Protein AF-A0A565C7Y2-F1 (afdb_monomer_lite)

Structure (mmCIF, N/CA/C/O backbone):
data_AF-A0A565C7Y2-F1
#
_entry.id   AF-A0A565C7Y2-F1
#
loop_
_atom_site.group_PDB
_atom_site.id
_atom_site.type_symbol
_atom_site.label_atom_id
_atom_site.label_alt_id
_atom_site.label_comp_id
_atom_site.label_asym_id
_atom_site.label_entity_id
_atom_site.label_seq_id
_atom_site.pdbx_PDB_ins_code
_atom_site.Cartn_x
_atom_site.Cartn_y
_atom_site.Cartn_z
_atom_site.occupancy
_atom_site.B_iso_or_equiv
_atom_site.auth_seq_id
_atom_site.auth_comp_id
_atom_site.auth_asym_id
_atom_site.auth_atom_id
_atom_site.pdbx_PDB_model_num
ATOM 1 N N . MET A 1 1 ? 23.972 -13.664 -29.449 1.00 46.62 1 MET A N 1
ATOM 2 C CA . MET A 1 1 ? 22.992 -13.291 -30.492 1.00 46.62 1 MET A CA 1
ATOM 3 C C . MET A 1 1 ? 22.603 -11.845 -30.220 1.00 46.62 1 MET A C 1
ATOM 5 O O . MET A 1 1 ? 22.155 -11.576 -29.114 1.00 46.62 1 MET A O 1
ATOM 9 N N . MET A 1 2 ? 22.909 -10.908 -31.123 1.00 46.78 2 MET A N 1
ATOM 10 C CA . MET A 1 2 ? 22.602 -9.484 -30.915 1.00 46.78 2 MET A CA 1
ATOM 11 C C . MET A 1 2 ? 21.083 -9.283 -30.978 1.00 46.78 2 MET A C 1
ATOM 13 O O . MET A 1 2 ? 20.454 -9.757 -31.922 1.00 46.78 2 MET A O 1
ATOM 17 N N . LYS A 1 3 ? 20.500 -8.653 -29.952 1.00 57.16 3 LYS A N 1
ATOM 18 C CA . LYS A 1 3 ? 19.059 -8.382 -29.875 1.00 57.16 3 LYS A CA 1
ATOM 19 C C . LYS A 1 3 ? 18.740 -7.196 -30.780 1.00 57.16 3 LYS A C 1
ATOM 21 O O . LYS A 1 3 ? 19.350 -6.139 -30.634 1.00 57.16 3 LYS A O 1
ATOM 26 N N . ASN A 1 4 ? 17.809 -7.378 -31.710 1.00 56.16 4 ASN A N 1
ATOM 27 C CA . ASN A 1 4 ? 17.308 -6.302 -32.560 1.00 56.16 4 ASN A CA 1
ATOM 28 C C . ASN A 1 4 ? 16.370 -5.430 -31.710 1.00 56.16 4 ASN A C 1
ATOM 30 O O . ASN A 1 4 ? 15.157 -5.623 -31.701 1.00 56.16 4 ASN A O 1
ATOM 34 N N . LYS A 1 5 ? 16.937 -4.527 -30.906 1.00 58.19 5 LYS A N 1
ATOM 35 C CA . LYS A 1 5 ? 16.141 -3.549 -30.163 1.00 58.19 5 LYS A CA 1
ATOM 36 C C . LYS A 1 5 ? 15.603 -2.491 -31.132 1.00 58.19 5 LYS A C 1
ATOM 38 O O . LYS A 1 5 ? 16.251 -2.166 -32.127 1.00 58.19 5 LYS A O 1
ATOM 43 N N . SER A 1 6 ? 14.408 -1.971 -30.856 1.00 65.56 6 SER A N 1
ATOM 44 C CA . SER A 1 6 ? 13.817 -0.876 -31.642 1.00 65.56 6 SER A CA 1
ATOM 45 C C . SER A 1 6 ? 14.657 0.412 -31.556 1.00 65.56 6 SER A C 1
ATOM 47 O O . SER A 1 6 ? 15.592 0.503 -30.763 1.00 65.56 6 SER A O 1
ATOM 49 N N . VAL A 1 7 ? 14.291 1.451 -32.321 1.00 62.12 7 VAL A N 1
ATOM 50 C CA . VAL A 1 7 ? 14.960 2.776 -32.310 1.00 62.12 7 VAL A CA 1
ATOM 51 C C . VAL A 1 7 ? 15.013 3.409 -30.904 1.00 62.12 7 VAL A C 1
ATOM 53 O O . VAL A 1 7 ? 15.838 4.277 -30.641 1.00 62.12 7 VAL A O 1
ATOM 56 N N . ILE A 1 8 ? 14.171 2.935 -29.983 1.00 67.62 8 ILE A N 1
ATOM 57 C CA . ILE A 1 8 ? 14.097 3.368 -28.582 1.00 67.62 8 ILE A CA 1
ATOM 58 C C . ILE A 1 8 ? 14.625 2.318 -27.593 1.00 67.62 8 ILE A C 1
ATOM 60 O O . ILE A 1 8 ? 14.316 2.370 -26.411 1.00 67.62 8 ILE A O 1
ATOM 64 N N . ASN A 1 9 ? 15.430 1.361 -28.059 1.00 71.50 9 ASN A N 1
ATOM 65 C CA . ASN A 1 9 ? 16.047 0.302 -27.257 1.00 71.50 9 ASN A CA 1
ATOM 66 C C . ASN A 1 9 ? 15.076 -0.657 -26.529 1.00 71.50 9 ASN A C 1
ATOM 68 O O . ASN A 1 9 ? 15.522 -1.439 -25.694 1.00 71.50 9 ASN A O 1
ATOM 72 N N . LEU A 1 10 ? 13.786 -0.665 -26.883 1.00 83.50 10 LEU A N 1
ATOM 73 C CA . LEU A 1 10 ? 12.797 -1.612 -26.350 1.00 83.50 10 LEU A CA 1
ATOM 74 C C . LEU A 1 10 ? 12.892 -2.984 -27.029 1.00 83.50 10 LEU A C 1
ATOM 76 O O . LEU A 1 10 ? 12.973 -3.054 -28.265 1.00 83.50 10 LEU A O 1
ATOM 80 N N . VAL A 1 11 ? 12.764 -4.055 -26.239 1.00 86.06 11 VAL A N 1
ATOM 81 C CA . VAL A 1 11 ? 12.371 -5.387 -26.732 1.00 86.06 11 VAL A CA 1
ATOM 82 C C . VAL A 1 11 ? 10.966 -5.313 -27.368 1.00 86.06 11 VAL A C 1
ATOM 84 O O . VAL A 1 11 ? 10.049 -4.776 -26.741 1.00 86.06 11 VAL A O 1
ATOM 87 N N . PRO A 1 12 ? 10.755 -5.839 -28.592 1.00 87.56 12 PRO A N 1
ATOM 88 C CA . PRO A 1 12 ? 9.435 -5.867 -29.226 1.00 87.56 12 PRO A CA 1
ATOM 89 C C . PRO A 1 12 ? 8.388 -6.628 -28.402 1.00 87.56 12 PRO A C 1
ATOM 91 O O . PRO A 1 12 ? 8.702 -7.631 -27.762 1.00 87.56 12 PRO A O 1
ATOM 94 N N . PHE A 1 13 ? 7.124 -6.193 -28.463 1.00 88.50 13 PHE A N 1
ATOM 95 C CA . PHE A 1 13 ? 6.022 -6.836 -27.734 1.00 88.50 13 PHE A CA 1
ATOM 96 C C . PHE A 1 13 ? 5.863 -8.324 -28.082 1.00 88.50 13 PHE A C 1
ATOM 98 O O . PHE A 1 13 ? 5.680 -9.139 -27.183 1.00 88.50 13 PHE A O 1
ATOM 105 N N . ASP A 1 14 ? 6.024 -8.691 -29.355 1.00 91.38 14 ASP A N 1
ATOM 106 C CA . ASP A 1 14 ? 5.904 -10.083 -29.814 1.00 91.38 14 ASP A CA 1
ATOM 107 C C . ASP A 1 14 ? 6.994 -11.006 -29.238 1.00 91.38 14 ASP A C 1
ATOM 109 O O . ASP A 1 14 ? 6.834 -12.224 -29.201 1.00 91.38 14 ASP A O 1
ATOM 113 N N . GLU A 1 15 ? 8.102 -10.437 -28.748 1.00 91.38 15 GLU A N 1
ATOM 114 C CA . GLU A 1 15 ? 9.187 -11.180 -28.102 1.00 91.38 15 GLU A CA 1
ATOM 115 C C . GLU A 1 15 ? 9.086 -11.193 -26.566 1.00 91.38 15 GLU A C 1
ATOM 117 O O . GLU A 1 15 ? 9.931 -11.805 -25.903 1.00 91.38 15 GLU A O 1
ATOM 122 N N . LYS A 1 16 ? 8.049 -10.569 -25.984 1.00 91.31 16 LYS A N 1
ATOM 123 C CA . LYS A 1 16 ? 7.846 -10.450 -24.531 1.00 91.31 16 LYS A CA 1
ATOM 124 C C . LYS A 1 16 ? 7.975 -11.786 -23.807 1.00 91.31 16 LYS A C 1
ATOM 126 O O . LYS A 1 16 ? 8.706 -11.871 -22.830 1.00 91.31 16 LYS A O 1
ATOM 131 N N . GLU A 1 17 ? 7.297 -12.830 -24.280 1.00 93.12 17 GLU A N 1
ATOM 132 C CA . GLU A 1 17 ? 7.293 -14.141 -23.610 1.00 93.12 17 GLU A CA 1
ATOM 133 C C . GLU A 1 17 ? 8.691 -14.778 -23.563 1.00 93.12 17 GLU A C 1
ATOM 135 O O . GLU A 1 17 ? 9.027 -15.510 -22.634 1.00 93.12 17 GLU A O 1
ATOM 140 N N . ARG A 1 18 ? 9.546 -14.472 -24.546 1.00 93.25 18 ARG A N 1
ATOM 141 C CA . ARG A 1 18 ? 10.921 -14.979 -24.611 1.00 93.25 18 ARG A CA 1
ATOM 142 C C . ARG A 1 18 ? 11.887 -14.173 -23.742 1.00 93.25 18 ARG A C 1
ATOM 144 O O . ARG A 1 18 ? 12.875 -14.727 -23.261 1.00 93.25 18 ARG A O 1
ATOM 151 N N . PHE A 1 19 ? 11.631 -12.879 -23.572 1.00 92.06 19 PHE A N 1
ATOM 152 C CA . PHE A 1 19 ? 12.525 -11.936 -22.896 1.00 92.06 19 PHE A CA 1
ATOM 153 C C . PHE A 1 19 ? 11.784 -11.101 -21.847 1.00 92.06 19 PHE A C 1
ATOM 155 O O . PHE A 1 19 ? 11.943 -9.884 -21.801 1.00 92.06 19 PHE A O 1
ATOM 162 N N . LEU A 1 20 ? 10.983 -11.756 -21.002 1.00 93.06 20 LEU A N 1
ATOM 163 C CA . LEU A 1 20 ? 10.039 -11.091 -20.101 1.00 93.06 20 LEU A CA 1
ATOM 164 C C . LEU A 1 20 ? 10.705 -10.076 -19.166 1.00 93.06 20 LEU A C 1
ATOM 166 O O . LEU A 1 20 ? 10.219 -8.953 -19.054 1.00 93.06 20 LEU A O 1
ATOM 170 N N . ASP A 1 21 ? 11.820 -10.451 -18.538 1.00 91.50 21 ASP A N 1
ATOM 171 C CA . ASP A 1 21 ? 12.513 -9.599 -17.564 1.00 91.50 21 ASP A CA 1
ATOM 172 C C . ASP A 1 21 ? 13.019 -8.302 -18.209 1.00 91.50 21 ASP A C 1
ATOM 174 O O . ASP A 1 21 ? 12.796 -7.207 -17.697 1.00 91.50 21 ASP A O 1
ATOM 178 N N . GLU A 1 22 ? 13.672 -8.420 -19.368 1.00 91.44 22 GLU A N 1
ATOM 179 C CA . GLU A 1 22 ? 14.192 -7.264 -20.097 1.00 91.44 22 GLU A CA 1
ATOM 180 C C . GLU A 1 22 ? 13.059 -6.435 -20.691 1.00 91.44 22 GLU A C 1
ATOM 182 O O . GLU A 1 22 ? 13.078 -5.218 -20.556 1.00 91.44 22 GLU A O 1
ATOM 187 N N . TRP A 1 23 ? 12.053 -7.081 -21.287 1.00 93.56 23 TRP A N 1
ATOM 188 C CA . TRP A 1 23 ? 10.879 -6.398 -21.820 1.00 93.56 23 TRP A CA 1
ATOM 189 C C . TRP A 1 23 ? 10.166 -5.584 -20.736 1.00 93.56 23 TRP A C 1
ATOM 191 O O . TRP A 1 23 ? 9.778 -4.448 -20.989 1.00 93.56 23 TRP A O 1
ATOM 201 N N . TYR A 1 24 ? 10.025 -6.127 -19.524 1.00 93.69 24 TYR A N 1
ATOM 202 C CA . TYR A 1 24 ? 9.372 -5.442 -18.409 1.00 93.69 24 TYR A CA 1
ATOM 203 C C . TYR A 1 24 ? 10.169 -4.222 -17.931 1.00 93.69 24 TYR A C 1
ATOM 205 O O . TYR A 1 24 ? 9.589 -3.157 -17.706 1.00 93.69 24 TYR A O 1
ATOM 213 N N . ILE A 1 25 ? 11.492 -4.360 -17.798 1.00 91.19 25 ILE A N 1
ATOM 214 C CA . ILE A 1 25 ? 12.387 -3.248 -17.445 1.00 91.19 25 ILE A CA 1
ATOM 215 C C . ILE A 1 25 ? 12.319 -2.168 -18.527 1.00 91.19 25 ILE A C 1
ATOM 217 O O . ILE A 1 25 ? 12.043 -1.006 -18.224 1.00 91.19 25 ILE A O 1
ATOM 221 N N . ASP A 1 26 ? 12.503 -2.561 -19.785 1.00 90.81 26 ASP A N 1
ATOM 222 C CA . ASP A 1 26 ? 12.469 -1.675 -20.942 1.00 90.81 26 ASP A CA 1
ATOM 223 C C . ASP A 1 26 ? 11.122 -0.925 -21.003 1.00 90.81 26 ASP A C 1
ATOM 225 O O . ASP A 1 26 ? 11.100 0.304 -21.077 1.00 90.81 26 ASP A O 1
ATOM 229 N N . ALA A 1 27 ? 9.993 -1.629 -20.876 1.00 91.94 27 ALA A N 1
ATOM 230 C CA . ALA A 1 27 ? 8.661 -1.026 -20.865 1.00 91.94 27 ALA A CA 1
ATOM 231 C C . ALA A 1 27 ? 8.449 -0.064 -19.683 1.00 91.94 27 ALA A C 1
ATOM 233 O O . ALA A 1 27 ? 7.827 0.982 -19.856 1.00 91.94 27 ALA A O 1
ATOM 234 N N . SER A 1 28 ? 8.984 -0.374 -18.499 1.00 93.38 28 SER A N 1
ATOM 235 C CA . SER A 1 28 ? 8.833 0.474 -17.309 1.00 93.38 28 SER A CA 1
ATOM 236 C C . SER A 1 28 ? 9.596 1.798 -17.438 1.00 93.38 28 SER A C 1
ATOM 238 O O . SER A 1 28 ? 9.039 2.863 -17.160 1.00 93.38 28 SER A O 1
ATOM 240 N N . TYR A 1 29 ? 10.856 1.753 -17.884 1.00 90.62 29 TYR A N 1
ATOM 241 C CA . TYR A 1 29 ? 11.693 2.952 -18.008 1.00 90.62 29 TYR A CA 1
ATOM 242 C C . TYR A 1 29 ? 11.397 3.737 -19.291 1.00 90.62 29 TYR A C 1
ATOM 244 O O . TYR A 1 29 ? 11.116 4.934 -19.239 1.00 90.62 29 TYR A O 1
ATOM 252 N N . TYR A 1 30 ? 11.410 3.081 -20.454 1.00 89.88 30 TYR A N 1
ATOM 253 C CA . TYR A 1 30 ? 11.194 3.762 -21.736 1.00 89.88 30 TYR A CA 1
ATOM 254 C C . TYR A 1 30 ? 9.716 4.052 -22.021 1.00 89.88 30 TYR A C 1
ATOM 256 O O . TYR A 1 30 ? 9.419 4.952 -22.802 1.00 89.88 30 TYR A O 1
ATOM 264 N N . GLY A 1 31 ? 8.786 3.357 -21.359 1.00 89.69 31 GLY A N 1
ATOM 265 C CA . GLY A 1 31 ? 7.363 3.711 -21.359 1.00 89.69 31 GLY A CA 1
ATOM 266 C C . GLY A 1 31 ? 7.028 4.935 -20.500 1.00 89.69 31 GLY A C 1
ATOM 267 O O . GLY A 1 31 ? 5.861 5.305 -20.413 1.00 89.69 31 GLY A O 1
ATOM 268 N N . GLY A 1 32 ? 8.021 5.566 -19.859 1.00 91.25 32 GLY A N 1
ATOM 269 C CA . GLY A 1 32 ? 7.826 6.789 -19.078 1.00 91.25 32 GLY A CA 1
ATOM 270 C C . GLY A 1 32 ? 7.101 6.570 -17.749 1.00 91.25 32 GLY A C 1
ATOM 271 O O . GLY A 1 32 ? 6.545 7.516 -17.195 1.00 91.2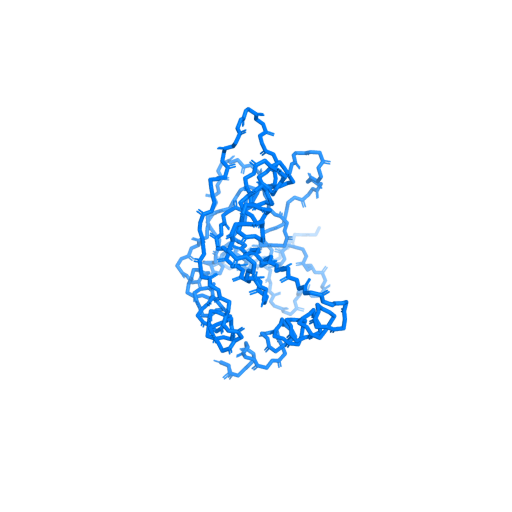5 32 GLY A O 1
ATOM 272 N N . MET A 1 33 ? 7.102 5.342 -17.223 1.00 95.31 33 MET A N 1
ATOM 273 C CA . MET A 1 33 ? 6.492 5.030 -15.929 1.00 95.31 33 MET A CA 1
ATOM 274 C C . MET A 1 33 ? 7.485 5.231 -14.777 1.00 95.31 33 MET A C 1
ATOM 276 O O . MET A 1 33 ? 7.110 5.721 -13.706 1.00 95.31 33 MET A O 1
ATOM 280 N N . VAL A 1 34 ? 8.754 4.885 -14.998 1.00 95.12 34 VAL A N 1
ATOM 281 C CA . VAL A 1 34 ? 9.821 4.972 -13.996 1.00 95.12 34 VAL A CA 1
ATOM 282 C C . VAL A 1 34 ? 11.007 5.764 -14.528 1.00 95.12 34 VAL A C 1
ATOM 284 O O . VAL A 1 34 ? 11.456 5.565 -15.653 1.00 95.12 34 VAL A O 1
ATOM 287 N N . GLY A 1 35 ? 11.534 6.664 -13.704 1.00 92.50 35 GLY A N 1
ATOM 288 C CA . GLY A 1 35 ? 12.776 7.383 -13.941 1.00 92.50 35 GLY A CA 1
ATOM 289 C C . GLY A 1 35 ? 13.952 6.729 -13.221 1.00 92.50 35 GLY A C 1
ATOM 290 O O . GLY A 1 35 ? 13.802 6.140 -12.149 1.00 92.50 35 GLY A O 1
ATOM 291 N N . TYR A 1 36 ? 15.142 6.869 -13.804 1.00 86.12 36 TYR A N 1
ATOM 292 C CA . TYR A 1 36 ? 16.381 6.376 -13.208 1.00 86.12 36 TYR A CA 1
ATOM 293 C C . TYR A 1 36 ? 16.680 7.070 -11.875 1.00 86.12 36 TYR A C 1
ATOM 295 O O . TYR A 1 36 ? 16.651 8.299 -11.783 1.00 86.12 36 TYR A O 1
ATOM 303 N N . TYR A 1 37 ? 17.059 6.279 -10.873 1.00 89.88 37 TYR A N 1
ATOM 304 C CA . TYR A 1 37 ? 17.614 6.764 -9.617 1.00 89.88 37 TYR A CA 1
ATOM 305 C C . TYR A 1 37 ? 19.037 6.208 -9.430 1.00 89.88 37 TYR A C 1
ATOM 307 O O . TYR A 1 37 ? 19.279 5.036 -9.720 1.00 89.88 37 TYR A O 1
ATOM 315 N N . PRO A 1 38 ? 20.002 7.005 -8.933 1.00 87.12 38 PRO A N 1
ATOM 316 C CA . PRO A 1 38 ? 21.404 6.586 -8.853 1.00 87.12 38 PRO A CA 1
ATOM 317 C C . PRO A 1 38 ? 21.673 5.457 -7.848 1.00 87.12 38 PRO A C 1
ATOM 319 O O . PRO A 1 38 ? 22.714 4.808 -7.918 1.00 87.12 38 PRO A O 1
ATOM 322 N N . ILE A 1 39 ? 20.763 5.224 -6.899 1.00 86.69 39 ILE A N 1
ATOM 323 C CA . ILE A 1 39 ? 20.883 4.159 -5.901 1.00 86.69 39 ILE A CA 1
ATOM 324 C C . ILE A 1 39 ? 20.017 2.974 -6.323 1.00 86.69 39 ILE A C 1
ATOM 326 O O . ILE A 1 39 ? 18.796 3.075 -6.392 1.00 86.69 39 ILE A O 1
ATOM 330 N N . HIS A 1 40 ? 20.659 1.826 -6.530 1.00 83.31 40 HIS A N 1
ATOM 331 C CA . HIS A 1 40 ? 19.988 0.597 -6.939 1.00 83.31 40 HIS A CA 1
ATOM 332 C C . HIS A 1 40 ? 18.846 0.196 -5.990 1.00 83.31 40 HIS A C 1
ATOM 334 O O . HIS A 1 40 ? 19.020 0.131 -4.767 1.00 83.31 40 HIS A O 1
ATOM 340 N N . GLY A 1 41 ? 17.691 -0.116 -6.580 1.00 85.56 41 GLY A N 1
ATOM 341 C CA . GLY A 1 41 ? 16.467 -0.502 -5.883 1.00 85.56 41 GLY A CA 1
ATOM 342 C C . GLY A 1 41 ? 15.585 0.659 -5.437 1.00 85.56 41 GLY A C 1
ATOM 343 O O . GLY A 1 41 ? 14.528 0.403 -4.871 1.00 85.56 41 GLY A O 1
ATOM 344 N N . TYR A 1 42 ? 15.987 1.902 -5.684 1.00 90.56 42 TYR A N 1
ATOM 345 C CA . TYR A 1 42 ? 15.086 3.048 -5.646 1.00 90.56 42 TYR A CA 1
ATOM 346 C C . TYR A 1 42 ? 14.728 3.442 -7.072 1.00 90.56 42 TYR A C 1
ATOM 348 O O . TYR A 1 42 ? 15.545 3.305 -7.979 1.00 90.56 42 TYR A O 1
ATOM 356 N N . ASP A 1 43 ? 13.519 3.954 -7.239 1.00 92.19 43 ASP A N 1
ATOM 357 C CA . ASP A 1 43 ? 12.939 4.296 -8.528 1.00 92.19 43 ASP A CA 1
ATOM 358 C C . ASP A 1 43 ? 12.217 5.639 -8.406 1.00 92.19 43 ASP A C 1
ATOM 360 O O . ASP A 1 43 ? 11.568 5.913 -7.393 1.00 92.19 43 ASP A O 1
ATOM 364 N N . ILE A 1 44 ? 12.311 6.486 -9.434 1.00 95.31 44 ILE A N 1
ATOM 365 C CA . ILE A 1 44 ? 11.512 7.715 -9.499 1.00 95.31 44 ILE A CA 1
ATOM 366 C C . ILE A 1 44 ? 10.176 7.360 -10.147 1.00 95.31 44 ILE A C 1
ATOM 368 O O . ILE A 1 44 ? 10.138 7.012 -11.324 1.00 95.31 44 ILE A O 1
ATOM 372 N N . LEU A 1 45 ? 9.072 7.466 -9.412 1.00 96.88 45 LEU A N 1
ATOM 373 C CA . LEU A 1 45 ? 7.741 7.265 -9.988 1.00 96.88 45 LEU A CA 1
ATOM 374 C C . LEU A 1 45 ? 7.350 8.508 -10.800 1.00 96.88 45 LEU A C 1
ATOM 376 O O . LEU A 1 45 ? 7.215 9.597 -10.244 1.00 96.88 45 LEU A O 1
ATOM 380 N N . LEU A 1 46 ? 7.214 8.354 -12.119 1.00 97.00 46 LEU A N 1
ATOM 381 C CA . LEU A 1 46 ? 6.887 9.456 -13.029 1.00 97.00 46 LEU A CA 1
ATOM 382 C C . LEU A 1 46 ? 5.379 9.742 -13.057 1.00 97.00 46 LEU A C 1
ATOM 384 O O . LEU A 1 46 ? 4.577 8.984 -12.515 1.00 97.00 46 LEU A O 1
ATOM 388 N N . ASP A 1 47 ? 4.992 10.841 -13.709 1.00 96.88 47 ASP A N 1
ATOM 389 C CA . ASP A 1 47 ? 3.616 11.354 -13.719 1.00 96.88 47 ASP A CA 1
ATOM 390 C C . ASP A 1 47 ? 2.577 10.295 -14.120 1.00 96.88 47 ASP A C 1
ATOM 392 O O . ASP A 1 47 ? 1.603 10.088 -13.401 1.00 96.88 47 ASP A O 1
ATOM 396 N N . THR A 1 48 ? 2.829 9.531 -15.190 1.00 94.25 48 THR A N 1
ATOM 397 C CA . THR A 1 48 ? 1.943 8.436 -15.613 1.00 94.25 48 THR A CA 1
ATOM 398 C C . THR A 1 48 ? 1.712 7.428 -14.490 1.00 94.25 48 THR A C 1
ATOM 400 O O . THR A 1 48 ? 0.573 7.068 -14.214 1.00 94.25 48 THR A O 1
ATOM 403 N N . THR A 1 49 ? 2.763 7.016 -13.783 1.00 96.62 49 THR A N 1
ATOM 404 C CA . THR A 1 49 ? 2.645 6.114 -12.630 1.00 96.62 49 THR A CA 1
ATOM 405 C C . THR A 1 49 ? 1.867 6.753 -11.488 1.00 96.62 49 THR A C 1
ATOM 407 O O . THR A 1 49 ? 1.017 6.102 -10.881 1.00 96.62 49 THR A O 1
ATOM 410 N N . MET A 1 50 ? 2.138 8.020 -11.183 1.00 97.31 50 MET A N 1
ATOM 411 C CA . MET A 1 50 ? 1.469 8.714 -10.086 1.00 97.31 50 MET A CA 1
ATOM 412 C C . MET A 1 50 ? -0.028 8.884 -10.349 1.00 97.31 50 MET A C 1
ATOM 414 O O . MET A 1 50 ? -0.824 8.676 -9.438 1.00 97.31 50 MET A O 1
ATOM 418 N N . GLN A 1 51 ? -0.433 9.131 -11.597 1.00 95.56 51 GLN A N 1
ATOM 419 C C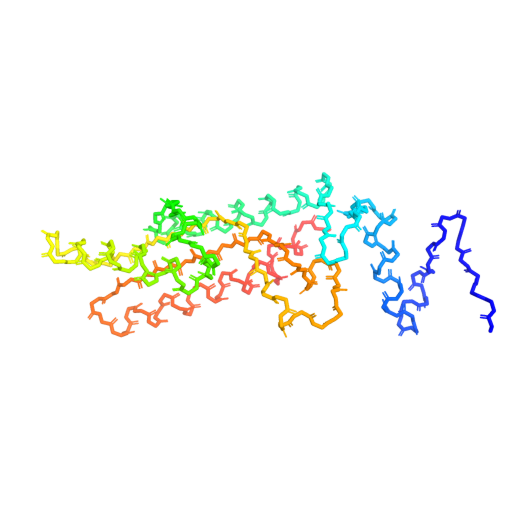A . GLN A 1 51 ? -1.846 9.143 -11.980 1.00 95.56 51 GLN A CA 1
ATOM 420 C C . GLN A 1 51 ? -2.518 7.781 -11.738 1.00 95.56 51 GLN A C 1
ATOM 422 O O . GLN A 1 51 ? -3.622 7.716 -11.193 1.00 95.56 51 GLN A O 1
ATOM 427 N N . ILE A 1 52 ? -1.850 6.679 -12.101 1.00 94.75 52 ILE A N 1
ATOM 428 C CA . ILE A 1 52 ? -2.334 5.309 -11.855 1.00 94.75 52 ILE A CA 1
ATOM 429 C C . ILE A 1 52 ? -2.506 5.061 -10.355 1.00 94.75 52 ILE A C 1
ATOM 431 O O . ILE A 1 52 ? -3.560 4.595 -9.909 1.00 94.75 52 ILE A O 1
ATOM 435 N N . TRP A 1 53 ? -1.484 5.411 -9.574 1.00 96.44 53 TRP A N 1
ATOM 436 C CA . TRP A 1 53 ? -1.510 5.296 -8.124 1.00 96.44 53 TRP A CA 1
ATOM 437 C C . TRP A 1 53 ? -2.656 6.098 -7.511 1.00 96.44 53 TRP A C 1
ATOM 439 O O . TRP A 1 53 ? -3.406 5.575 -6.685 1.00 96.44 53 TRP A O 1
ATOM 449 N N . ASP A 1 54 ? -2.849 7.336 -7.962 1.00 96.38 54 ASP A N 1
ATOM 450 C CA . ASP A 1 54 ? -3.934 8.182 -7.497 1.00 96.38 54 ASP A CA 1
ATOM 451 C C . ASP A 1 54 ? -5.291 7.559 -7.820 1.00 96.38 54 ASP A C 1
ATOM 453 O O . ASP A 1 54 ? -6.150 7.513 -6.940 1.00 96.38 54 ASP A O 1
ATOM 457 N N . PHE A 1 55 ? -5.514 7.000 -9.012 1.00 95.06 55 PHE A N 1
ATOM 458 C CA . PHE A 1 55 ? -6.778 6.313 -9.309 1.00 95.06 55 PHE A CA 1
ATOM 459 C C . PHE A 1 55 ? -7.071 5.163 -8.340 1.00 95.06 55 PHE A C 1
ATOM 461 O O . PHE A 1 55 ? -8.199 5.053 -7.844 1.00 95.06 55 PHE A O 1
ATOM 468 N N . ILE A 1 56 ? -6.067 4.330 -8.051 1.00 95.50 56 ILE A N 1
ATOM 469 C CA . ILE A 1 56 ? -6.185 3.211 -7.106 1.00 95.50 56 ILE A CA 1
ATOM 470 C C . ILE A 1 56 ? -6.480 3.741 -5.701 1.00 95.50 56 ILE A C 1
ATOM 472 O O . ILE A 1 56 ? -7.435 3.299 -5.054 1.00 95.50 56 ILE A O 1
ATOM 476 N N . LYS A 1 57 ? -5.712 4.735 -5.250 1.00 96.12 57 LYS A N 1
ATOM 477 C CA . LYS A 1 57 ? -5.866 5.376 -3.944 1.00 96.12 57 LYS A CA 1
ATOM 478 C C . LYS A 1 57 ? -7.253 5.987 -3.764 1.00 96.12 57 LYS A C 1
ATOM 480 O O . LYS A 1 57 ? -7.887 5.751 -2.739 1.00 96.12 57 LYS A O 1
ATOM 485 N N . HIS A 1 58 ? -7.764 6.712 -4.758 1.00 95.94 58 HIS A N 1
ATOM 486 C CA . HIS A 1 58 ? -9.097 7.319 -4.709 1.00 95.94 58 HIS A CA 1
ATOM 487 C C . HIS A 1 58 ? -10.208 6.268 -4.620 1.00 95.94 58 HIS A C 1
ATOM 489 O O . HIS A 1 58 ? -11.165 6.441 -3.860 1.00 95.94 58 HIS A O 1
ATOM 495 N N . TYR A 1 59 ? -10.094 5.172 -5.378 1.00 96.19 59 TYR A N 1
ATOM 496 C CA . TYR A 1 59 ? -11.037 4.061 -5.275 1.00 96.19 59 TYR A CA 1
ATOM 497 C C . TYR A 1 59 ? -10.999 3.433 -3.880 1.00 96.19 59 TYR A C 1
ATOM 499 O O . TYR A 1 59 ? -12.045 3.290 -3.246 1.00 96.19 59 TYR A O 1
ATOM 507 N N . PHE A 1 60 ? -9.804 3.107 -3.382 1.00 97.38 60 PHE A N 1
ATOM 508 C CA . PHE A 1 60 ? -9.637 2.469 -2.080 1.00 97.38 60 PHE A CA 1
ATOM 509 C C . PHE A 1 60 ? -10.145 3.366 -0.946 1.00 97.38 60 PHE A C 1
ATOM 511 O O . PHE A 1 60 ? -10.938 2.917 -0.124 1.00 97.38 60 PHE A O 1
ATOM 518 N N . ASP A 1 61 ? -9.800 4.657 -0.954 1.00 97.19 61 ASP A N 1
ATOM 519 C CA . ASP A 1 61 ? -10.283 5.643 0.019 1.00 97.19 61 ASP A CA 1
ATOM 520 C C . ASP A 1 61 ? -11.816 5.729 0.054 1.00 97.19 61 ASP A C 1
ATOM 522 O O . ASP A 1 61 ? -12.411 5.892 1.124 1.00 97.19 61 ASP A O 1
ATOM 526 N N . ARG A 1 62 ? -12.481 5.612 -1.103 1.00 97.00 62 ARG A N 1
ATOM 527 C CA . ARG A 1 62 ? -13.947 5.595 -1.171 1.00 97.00 62 ARG A CA 1
ATOM 528 C C . ARG A 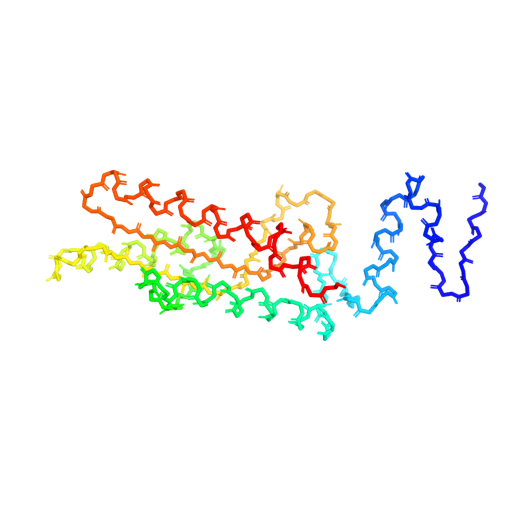1 62 ? -14.522 4.363 -0.477 1.00 97.00 62 ARG A C 1
ATOM 530 O O . ARG A 1 62 ? -15.494 4.502 0.267 1.00 97.00 62 ARG A O 1
ATOM 537 N N . GLU A 1 63 ? -13.949 3.183 -0.704 1.00 97.38 63 GLU A N 1
ATOM 538 C CA . GLU A 1 63 ? -14.403 1.955 -0.043 1.00 97.38 63 GLU A CA 1
ATOM 539 C C . GLU A 1 63 ? -14.105 1.987 1.467 1.00 97.38 63 GLU A C 1
ATOM 541 O O . GLU A 1 63 ? -15.001 1.729 2.269 1.00 97.38 63 GLU A O 1
ATOM 546 N N . MET A 1 64 ? -12.919 2.451 1.876 1.00 97.56 64 MET A N 1
ATOM 547 C CA . MET A 1 64 ? -12.571 2.662 3.290 1.00 97.56 64 MET A CA 1
ATOM 548 C C . MET A 1 64 ? -13.557 3.609 3.990 1.00 97.56 64 MET A C 1
ATOM 550 O O . MET A 1 64 ? -14.041 3.323 5.089 1.00 97.56 64 MET A O 1
ATOM 554 N N . LYS A 1 65 ? -13.946 4.709 3.330 1.00 96.62 65 LYS A N 1
ATOM 555 C CA . LYS A 1 65 ? -14.948 5.646 3.861 1.00 96.62 65 LYS A CA 1
ATOM 556 C C . LYS A 1 65 ? -16.314 4.983 4.062 1.00 96.62 65 LYS A C 1
ATOM 558 O O . LYS A 1 65 ? -16.966 5.241 5.072 1.00 96.62 65 LYS A O 1
ATOM 563 N N . ARG A 1 66 ? -16.753 4.116 3.139 1.00 97.19 66 ARG A N 1
ATOM 564 C CA . ARG A 1 66 ? -18.014 3.354 3.277 1.00 97.19 66 ARG A CA 1
ATOM 565 C C . ARG A 1 66 ? -17.985 2.418 4.484 1.00 97.19 66 ARG A C 1
ATOM 567 O O . ARG A 1 66 ? -18.997 2.264 5.161 1.00 97.19 66 ARG A O 1
ATOM 574 N N . MET A 1 67 ? -16.816 1.865 4.793 1.00 96.88 67 MET A N 1
ATOM 575 C CA . MET A 1 67 ? -16.583 1.011 5.960 1.00 96.88 67 MET A CA 1
ATOM 576 C C . MET A 1 67 ? -16.405 1.780 7.277 1.00 96.88 67 MET A C 1
ATOM 578 O O . MET A 1 67 ? -16.213 1.153 8.324 1.00 96.88 67 MET A O 1
ATOM 582 N N . LYS A 1 68 ? -16.486 3.120 7.234 1.00 96.62 68 LYS A N 1
ATOM 583 C CA . LYS A 1 68 ? -16.217 4.029 8.359 1.00 96.62 68 LYS A CA 1
ATOM 584 C C . LYS A 1 68 ? -14.794 3.877 8.913 1.00 96.62 68 LYS A C 1
ATOM 586 O O . LYS A 1 68 ? -14.583 3.999 10.114 1.00 96.62 68 LYS A O 1
ATOM 591 N N . VAL A 1 69 ? -13.831 3.588 8.040 1.00 97.62 69 VAL A N 1
ATOM 592 C CA . VAL A 1 69 ? -12.407 3.602 8.384 1.00 97.62 69 VAL A CA 1
ATOM 593 C C . VAL A 1 69 ? -11.928 5.051 8.374 1.00 97.62 69 VAL A C 1
ATOM 595 O O . VAL A 1 69 ? -12.140 5.783 7.404 1.00 97.62 69 VAL A O 1
ATOM 598 N N . GLU A 1 70 ? -11.296 5.476 9.462 1.00 95.25 70 GLU A N 1
ATOM 599 C CA . GLU A 1 70 ? -10.769 6.828 9.608 1.00 95.25 70 GLU A CA 1
ATOM 600 C C . GLU A 1 70 ? -9.363 6.933 9.013 1.00 95.25 70 GLU A C 1
ATOM 602 O O . GLU A 1 70 ? -8.544 6.018 9.117 1.00 95.25 70 GLU A O 1
ATOM 607 N N . LYS A 1 71 ? -9.053 8.075 8.396 1.00 96.25 71 LYS A N 1
ATOM 608 C CA . LYS A 1 71 ? -7.690 8.359 7.940 1.00 96.25 71 LYS A CA 1
ATOM 609 C C . LYS A 1 71 ? -6.827 8.763 9.128 1.00 96.25 71 LYS A C 1
ATOM 611 O O . LYS A 1 71 ? -7.254 9.560 9.960 1.00 96.25 71 LYS A O 1
ATOM 616 N N . CYS A 1 72 ? -5.601 8.264 9.176 1.00 94.38 72 CYS A N 1
ATOM 617 C CA . CYS A 1 72 ? -4.610 8.664 10.164 1.00 94.38 72 CYS A CA 1
ATOM 618 C C . CYS A 1 72 ? -3.236 8.846 9.516 1.00 94.38 72 CYS A C 1
ATOM 620 O O . CYS A 1 72 ? -3.008 8.449 8.375 1.00 94.38 72 CYS A O 1
ATOM 622 N N . GLN A 1 73 ? -2.325 9.450 10.271 1.00 93.44 73 GLN A N 1
ATOM 623 C CA . GLN A 1 73 ? -0.908 9.500 9.945 1.00 93.44 73 GLN A CA 1
ATOM 624 C C . GLN A 1 73 ? -0.133 9.287 11.240 1.00 93.44 73 GLN A C 1
ATOM 626 O O . GLN A 1 73 ? -0.131 10.161 12.108 1.00 93.44 73 GLN A O 1
ATOM 631 N N . PHE A 1 74 ? 0.514 8.133 11.380 1.00 91.38 74 PHE A N 1
ATOM 632 C CA . PHE A 1 74 ? 1.469 7.918 12.460 1.00 91.38 74 PHE A CA 1
ATOM 633 C C . PHE A 1 74 ? 2.881 8.326 12.010 1.00 91.38 74 PHE A C 1
ATOM 635 O O . PHE A 1 74 ? 3.191 8.274 10.814 1.00 91.38 74 PHE A O 1
ATOM 642 N N . PRO A 1 75 ? 3.751 8.755 12.943 1.00 88.62 75 PRO A N 1
ATOM 643 C CA . PRO A 1 75 ? 5.153 9.006 12.635 1.00 88.62 75 PRO A CA 1
ATOM 644 C C . PRO A 1 75 ? 5.834 7.741 12.104 1.00 88.62 75 PRO A C 1
ATOM 646 O O . PRO A 1 75 ? 5.715 6.678 12.710 1.00 88.62 75 PRO A O 1
ATOM 649 N N . LEU A 1 76 ? 6.574 7.868 11.000 1.00 81.94 76 LEU A N 1
ATOM 650 C CA . LEU A 1 76 ? 7.343 6.757 10.421 1.00 81.94 76 LEU A CA 1
ATOM 651 C C . LEU A 1 76 ? 8.709 6.563 11.097 1.00 81.94 76 LEU A C 1
ATOM 653 O O . LEU A 1 76 ? 9.336 5.519 10.969 1.00 81.94 76 LEU A O 1
ATOM 657 N N . ILE A 1 77 ? 9.164 7.561 11.852 1.00 80.88 77 ILE A N 1
ATOM 658 C CA . ILE A 1 77 ? 10.429 7.519 12.581 1.00 80.88 77 ILE A CA 1
ATOM 659 C C . ILE A 1 77 ? 10.098 7.524 14.070 1.00 80.88 77 ILE A C 1
ATOM 661 O O . ILE A 1 77 ? 9.642 8.530 14.612 1.00 80.88 77 ILE A O 1
ATOM 665 N N . VAL A 1 78 ? 10.308 6.384 14.726 1.00 81.25 78 VAL A N 1
ATOM 666 C CA . VAL A 1 78 ? 10.034 6.172 16.161 1.00 81.25 78 VAL A CA 1
ATOM 667 C C . VAL A 1 78 ? 11.302 5.750 16.924 1.00 81.25 78 VAL A C 1
ATOM 669 O O . VAL A 1 78 ? 11.236 5.040 17.931 1.00 81.25 78 VAL A O 1
ATOM 672 N N . GLY A 1 79 ? 12.461 6.188 16.418 1.00 78.06 79 GLY A N 1
ATOM 673 C CA . GLY A 1 79 ? 13.811 5.872 16.897 1.00 78.06 79 GLY A CA 1
ATOM 674 C C . GLY A 1 79 ? 14.761 5.453 15.767 1.00 78.06 79 GLY A C 1
ATOM 675 O O . GLY A 1 79 ? 14.339 5.292 14.617 1.00 78.06 79 GLY A O 1
ATOM 676 N N . ASP A 1 80 ? 16.034 5.248 16.102 1.00 72.12 80 ASP A N 1
ATOM 677 C CA . ASP A 1 80 ? 17.069 4.851 15.141 1.00 72.12 80 ASP A CA 1
ATOM 678 C C . ASP A 1 80 ? 16.766 3.475 14.532 1.00 72.12 80 ASP A C 1
ATOM 680 O O . ASP A 1 80 ? 16.474 2.515 15.248 1.00 72.12 80 ASP A O 1
ATOM 684 N N . GLY A 1 81 ? 16.810 3.382 13.198 1.00 69.38 81 GLY A N 1
ATOM 685 C CA . GLY A 1 81 ? 16.578 2.126 12.473 1.00 69.38 81 GLY A CA 1
ATOM 686 C C . GLY A 1 81 ? 15.156 1.565 12.594 1.00 69.38 81 GLY A C 1
ATOM 687 O O . GLY A 1 81 ? 14.977 0.352 12.507 1.00 69.38 81 GLY A O 1
ATOM 688 N N . SER A 1 82 ? 14.152 2.419 12.829 1.00 69.25 82 SER A N 1
ATOM 689 C CA . SER A 1 82 ? 12.755 1.993 12.994 1.00 69.25 82 SER A CA 1
ATOM 690 C C . SER A 1 82 ? 12.244 1.193 11.792 1.00 69.25 82 SER A C 1
ATOM 692 O O . SER A 1 82 ? 12.262 1.679 10.665 1.00 69.25 82 SER A O 1
ATOM 694 N N . SER A 1 83 ? 11.742 -0.014 12.055 1.00 77.56 83 SER A N 1
ATOM 695 C CA . SER A 1 83 ? 11.005 -0.826 11.081 1.00 77.56 83 SER A CA 1
ATOM 696 C C . SER A 1 83 ? 9.497 -0.537 11.119 1.00 77.56 83 SER A C 1
ATOM 698 O O . SER A 1 83 ? 8.986 -0.028 12.119 1.00 77.56 83 SER A O 1
ATOM 700 N N . ASP A 1 84 ? 8.746 -0.967 10.100 1.00 76.00 84 ASP A N 1
ATOM 701 C CA . ASP A 1 84 ? 7.271 -0.906 10.112 1.00 76.00 84 ASP A CA 1
ATOM 702 C C . ASP A 1 84 ? 6.674 -1.575 11.362 1.00 76.00 84 ASP A C 1
ATOM 704 O O . ASP A 1 84 ? 5.766 -1.047 12.007 1.00 76.00 84 ASP A O 1
ATOM 708 N N . LYS A 1 85 ? 7.257 -2.699 11.799 1.00 80.56 85 LYS A N 1
ATOM 709 C CA . LYS A 1 85 ? 6.851 -3.380 13.038 1.00 80.56 85 LYS A CA 1
ATOM 710 C C . LYS A 1 85 ? 7.085 -2.514 14.279 1.00 80.56 85 LYS A C 1
ATOM 712 O O . LYS A 1 85 ? 6.277 -2.558 15.211 1.00 80.56 85 LYS A O 1
ATOM 717 N N . ASP A 1 86 ? 8.160 -1.727 14.307 1.00 82.88 86 ASP A N 1
ATOM 718 C CA . ASP A 1 86 ? 8.424 -0.790 15.400 1.00 82.88 86 ASP A CA 1
ATOM 719 C C . ASP A 1 86 ? 7.415 0.350 15.423 1.00 82.88 86 ASP A C 1
ATOM 721 O O . ASP A 1 86 ? 6.928 0.682 16.502 1.00 82.88 86 ASP A O 1
ATOM 725 N N . ILE A 1 87 ? 7.048 0.902 14.264 1.00 82.94 87 ILE A N 1
ATOM 726 C CA . ILE A 1 87 ? 6.019 1.947 14.157 1.00 82.94 87 ILE A CA 1
ATOM 727 C C . ILE A 1 87 ? 4.697 1.440 14.745 1.00 82.94 87 ILE A C 1
ATOM 729 O O . ILE A 1 87 ? 4.097 2.095 15.604 1.00 82.94 87 ILE A O 1
ATOM 733 N N . LEU A 1 88 ? 4.269 0.235 14.360 1.00 85.94 88 LEU A N 1
ATOM 734 C CA . LEU A 1 88 ? 3.036 -0.363 14.875 1.00 85.94 88 LEU A CA 1
ATOM 735 C C . LEU A 1 88 ? 3.096 -0.589 16.388 1.00 85.94 88 LEU A C 1
ATOM 737 O O . LEU A 1 88 ? 2.193 -0.179 17.120 1.00 85.94 88 LEU A O 1
ATOM 741 N N . ARG A 1 89 ? 4.180 -1.202 16.878 1.00 86.81 89 ARG A N 1
ATOM 742 C CA . ARG A 1 89 ? 4.321 -1.581 18.290 1.00 86.81 89 ARG A CA 1
ATOM 743 C C . ARG A 1 89 ? 4.544 -0.387 19.218 1.00 86.81 89 ARG A C 1
ATOM 745 O O . ARG A 1 89 ? 4.094 -0.430 20.361 1.00 86.81 89 ARG A O 1
ATOM 752 N N . LYS A 1 90 ? 5.257 0.646 18.762 1.00 87.38 90 LYS A N 1
ATOM 753 C CA . LYS A 1 90 ? 5.653 1.805 19.582 1.00 87.38 90 LYS A CA 1
ATOM 754 C C . LYS A 1 90 ? 4.722 3.004 19.422 1.00 87.38 90 LYS A C 1
ATOM 756 O O . LYS A 1 90 ? 4.714 3.857 20.303 1.00 87.38 90 LYS A O 1
ATOM 761 N N . SER A 1 91 ? 3.946 3.077 18.340 1.00 90.19 91 SER A N 1
ATOM 762 C CA . SER A 1 91 ? 3.082 4.226 18.053 1.00 90.19 91 SER A CA 1
ATOM 763 C C . SER A 1 91 ? 1.609 3.835 17.933 1.00 90.19 91 SER A C 1
ATOM 765 O O . SER A 1 91 ? 0.808 4.161 18.813 1.00 90.19 91 SER A O 1
ATOM 767 N N . MET A 1 92 ? 1.245 3.074 16.898 1.00 92.69 92 MET A N 1
ATOM 768 C CA . MET A 1 92 ? -0.163 2.833 16.569 1.00 92.69 92 MET A CA 1
ATOM 769 C C . MET A 1 92 ? -0.898 2.002 17.629 1.00 92.69 92 MET A C 1
ATOM 771 O O . MET A 1 92 ? -1.952 2.408 18.116 1.00 92.69 92 MET A O 1
ATOM 775 N N . TYR A 1 93 ? -0.354 0.856 18.041 1.00 93.69 93 TYR A N 1
ATOM 776 C CA . TYR A 1 93 ? -1.030 -0.016 19.007 1.00 93.69 93 TYR A CA 1
ATOM 777 C C . TYR A 1 93 ? -1.099 0.561 20.429 1.00 93.69 93 TYR A C 1
ATOM 779 O O . TYR A 1 93 ? -2.149 0.423 21.060 1.00 93.69 93 TYR A O 1
ATOM 787 N N . PRO A 1 94 ? -0.079 1.274 20.946 1.00 93.56 94 PRO A N 1
ATOM 788 C CA . PRO A 1 94 ? -0.226 2.045 22.180 1.00 93.56 94 PRO A CA 1
ATOM 789 C C . PRO A 1 94 ? -1.380 3.058 22.128 1.00 93.56 94 PRO A C 1
ATOM 791 O O . PRO A 1 94 ? -2.152 3.152 23.087 1.00 93.56 94 PRO A O 1
ATOM 794 N N . TYR A 1 95 ? -1.559 3.752 20.999 1.00 92.75 95 TYR A N 1
ATOM 795 C CA . TYR A 1 95 ? -2.692 4.657 20.794 1.00 92.75 95 TYR A CA 1
ATOM 796 C C . TYR A 1 95 ? -4.040 3.917 20.791 1.00 92.75 95 TYR A C 1
ATOM 798 O O . TYR A 1 95 ? -4.981 4.346 21.464 1.00 92.75 95 TYR A O 1
ATOM 806 N N . PHE A 1 96 ? -4.133 2.766 20.114 1.00 94.25 96 PHE A N 1
ATOM 807 C CA . PHE A 1 96 ? -5.333 1.916 20.150 1.00 94.25 96 PHE A CA 1
ATOM 808 C C . PHE A 1 96 ? -5.666 1.491 21.585 1.00 94.25 96 PHE A C 1
ATOM 810 O O . PHE A 1 96 ? -6.802 1.649 22.027 1.00 94.25 96 PHE A O 1
ATOM 817 N N . CYS A 1 97 ? -4.676 1.015 22.347 1.00 92.31 97 CYS A N 1
ATOM 818 C CA . CYS A 1 97 ? -4.848 0.629 23.748 1.00 92.31 97 CYS A CA 1
ATOM 819 C C . CYS A 1 97 ? -5.401 1.779 24.598 1.00 92.31 97 CYS A C 1
ATOM 821 O O . CYS A 1 97 ? -6.301 1.563 25.411 1.00 92.31 97 CYS A O 1
ATOM 823 N N . GLN A 1 98 ? -4.898 3.002 24.406 1.00 91.81 98 GLN A N 1
ATOM 824 C CA . GLN A 1 98 ? -5.416 4.185 25.090 1.00 91.81 98 GLN A CA 1
ATOM 825 C C . GLN A 1 98 ? -6.892 4.431 24.731 1.00 91.81 98 GLN A C 1
ATOM 827 O O . GLN A 1 98 ? -7.722 4.602 25.625 1.00 91.81 98 GLN A O 1
ATOM 832 N N . LYS A 1 99 ? -7.250 4.386 23.442 1.00 91.31 99 LYS A N 1
ATOM 833 C CA . LYS A 1 99 ? -8.632 4.584 22.972 1.00 91.31 99 LYS A CA 1
ATOM 834 C C . LYS A 1 99 ? -9.596 3.536 23.522 1.00 91.31 99 LYS A C 1
ATOM 836 O O . LYS A 1 99 ? -10.659 3.897 24.025 1.00 91.31 99 LYS A O 1
ATOM 841 N N . VAL A 1 100 ? -9.210 2.262 23.506 1.00 90.31 100 VAL A N 1
ATOM 842 C CA . VAL A 1 100 ? -10.033 1.179 24.062 1.00 90.31 100 VAL A CA 1
ATOM 843 C C . VAL A 1 100 ? -10.214 1.350 25.572 1.00 90.31 100 VAL A C 1
ATOM 845 O O . VAL A 1 100 ? -11.333 1.242 26.067 1.00 90.31 100 VAL A O 1
ATOM 848 N N . ARG A 1 101 ? -9.146 1.676 26.315 1.00 87.12 101 ARG A N 1
ATOM 849 C CA . ARG A 1 101 ? -9.203 1.828 27.780 1.00 87.12 101 ARG A CA 1
ATOM 850 C C . ARG A 1 101 ? -10.059 3.008 28.232 1.00 87.12 101 ARG A C 1
ATOM 852 O O . ARG A 1 101 ? -10.874 2.847 29.135 1.00 87.12 101 ARG A O 1
ATOM 859 N N . PHE A 1 102 ? -9.857 4.183 27.638 1.00 83.38 102 PHE A N 1
ATOM 860 C CA . PHE A 1 102 ? -10.450 5.426 28.144 1.00 83.38 102 PHE A CA 1
ATOM 861 C C . PHE A 1 102 ? -11.771 5.794 27.473 1.00 83.38 102 PHE A C 1
ATOM 863 O O . PHE A 1 102 ? -12.619 6.400 28.119 1.00 83.38 102 PHE A O 1
ATOM 870 N N . ALA A 1 103 ? -11.964 5.419 26.208 1.00 79.25 103 ALA A N 1
ATOM 871 C CA . ALA A 1 103 ? -13.177 5.757 25.470 1.00 79.25 103 ALA A CA 1
ATOM 872 C C . ALA A 1 103 ? -14.126 4.555 25.298 1.00 79.25 103 ALA A C 1
ATOM 874 O O . ALA A 1 103 ? -15.289 4.759 24.964 1.00 79.25 103 ALA A O 1
ATOM 875 N N . LYS A 1 104 ? -13.658 3.314 25.539 1.00 74.62 104 LYS A N 1
ATOM 876 C CA . LYS A 1 104 ? -14.424 2.063 25.334 1.00 74.62 104 LYS A CA 1
ATOM 877 C C . LYS A 1 104 ? -15.066 1.972 23.944 1.00 74.62 104 LYS A C 1
ATOM 879 O O . LYS A 1 104 ? -16.142 1.405 23.779 1.00 74.62 104 LYS A O 1
ATOM 884 N N . VAL A 1 105 ? -14.405 2.551 22.946 1.00 78.38 105 VAL A N 1
ATOM 885 C CA . VAL A 1 105 ? -14.908 2.613 21.574 1.00 78.38 105 VAL A CA 1
ATOM 886 C C . VAL A 1 105 ? -14.354 1.422 20.811 1.00 78.38 105 VAL A C 1
ATOM 888 O O . VAL A 1 105 ? -13.145 1.318 20.619 1.00 78.38 105 VAL A O 1
ATOM 891 N N . LEU A 1 106 ? -15.245 0.531 20.391 1.00 91.56 106 LEU A N 1
ATOM 892 C CA . LEU A 1 106 ? -14.998 -0.475 19.367 1.00 91.56 106 LEU A CA 1
ATOM 893 C C . LEU A 1 106 ? -16.182 -0.449 18.384 1.00 91.56 106 LEU A C 1
ATOM 895 O O . LEU A 1 106 ? -17.310 -0.194 18.814 1.00 91.56 106 LEU A O 1
ATOM 899 N N . PRO A 1 107 ? -15.950 -0.701 17.086 1.00 94.94 107 PRO A N 1
ATOM 900 C CA . PRO A 1 107 ? -14.649 -0.977 16.477 1.00 94.94 107 PRO A CA 1
ATOM 901 C C . PRO A 1 107 ? -13.785 0.284 16.306 1.00 94.94 107 PRO A C 1
ATOM 903 O O . PRO A 1 107 ? -14.302 1.369 16.054 1.00 94.94 107 PRO A O 1
ATOM 906 N N . LEU A 1 108 ? -12.463 0.130 16.410 1.00 95.62 108 LEU A N 1
ATOM 907 C CA . LEU A 1 108 ? -11.495 1.144 15.973 1.00 95.62 108 LEU A CA 1
ATOM 908 C C . LEU A 1 108 ? -10.983 0.749 14.599 1.00 95.62 108 LEU A C 1
ATOM 910 O O . LEU A 1 108 ? -10.620 -0.408 14.409 1.00 95.62 108 LEU A O 1
ATOM 914 N N . LYS A 1 109 ? -10.948 1.688 13.655 1.00 96.69 109 LYS A N 1
ATOM 915 C CA . LYS A 1 109 ? -10.547 1.413 12.276 1.00 96.69 109 LYS A CA 1
ATOM 916 C C . LYS A 1 109 ? -9.779 2.596 11.720 1.00 96.69 109 LYS A C 1
ATOM 918 O O . LYS A 1 109 ? -10.355 3.663 11.523 1.00 96.69 109 LYS A O 1
ATOM 923 N N . PHE A 1 110 ? -8.500 2.394 11.448 1.00 96.31 110 PHE A N 1
ATOM 924 C CA . PHE A 1 110 ? -7.628 3.435 10.932 1.00 96.31 110 PHE A CA 1
ATOM 925 C C . PHE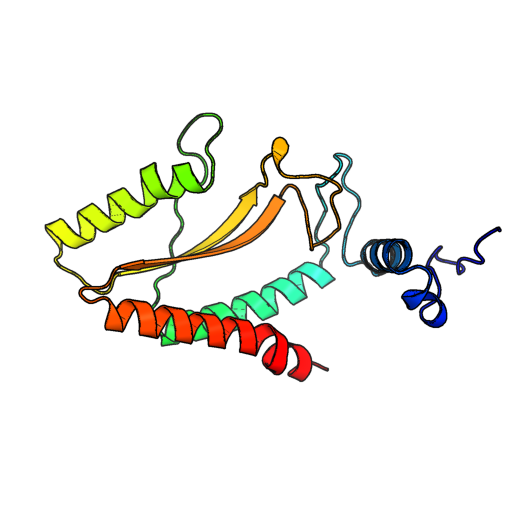 A 1 110 ? -6.885 2.962 9.690 1.00 96.31 110 PHE A C 1
ATOM 927 O O . PHE A 1 110 ? -6.462 1.811 9.616 1.00 96.31 110 PHE A O 1
ATOM 934 N N . ASN A 1 111 ? -6.696 3.867 8.738 1.00 97.19 111 ASN A N 1
ATOM 935 C CA . ASN A 1 111 ? -5.900 3.641 7.541 1.00 97.19 111 ASN A CA 1
ATOM 936 C C . ASN A 1 111 ? -4.925 4.801 7.330 1.00 97.19 111 ASN A C 1
ATOM 938 O O . ASN A 1 111 ? -5.340 5.964 7.348 1.00 97.19 111 ASN A O 1
ATOM 942 N N . GLN A 1 112 ? -3.657 4.484 7.070 1.00 95.44 112 GLN A N 1
ATOM 943 C CA . GLN A 1 112 ? -2.659 5.465 6.644 1.00 95.44 112 GLN A CA 1
ATOM 944 C C . GLN A 1 112 ? -2.071 5.092 5.286 1.00 95.44 112 GLN A C 1
ATOM 946 O O . GLN A 1 112 ? -1.796 3.924 5.021 1.00 95.44 112 GLN A O 1
ATOM 951 N N . TRP A 1 113 ? -1.837 6.104 4.455 1.00 96.75 113 TRP A N 1
ATOM 952 C CA . TRP A 1 113 ? -1.008 6.001 3.256 1.00 96.75 113 TRP A CA 1
ATOM 953 C C . TRP A 1 113 ? 0.401 6.468 3.611 1.00 96.75 113 TRP A C 1
ATOM 955 O O . TRP A 1 113 ? 0.545 7.491 4.277 1.00 96.75 113 TRP A O 1
ATOM 965 N N . TYR A 1 114 ? 1.430 5.736 3.200 1.00 93.75 114 TYR A N 1
ATOM 966 C CA . TYR A 1 114 ? 2.811 6.036 3.571 1.00 93.75 114 TYR A CA 1
ATOM 967 C C . TYR A 1 114 ? 3.810 5.437 2.577 1.00 93.75 114 TYR A C 1
ATOM 969 O O . TYR A 1 114 ? 3.440 4.625 1.728 1.00 93.75 114 TYR A O 1
ATOM 977 N N . ASN A 1 115 ? 5.076 5.831 2.705 1.00 92.38 115 ASN A N 1
ATOM 978 C CA . ASN A 1 115 ? 6.177 5.195 1.992 1.00 92.38 115 ASN A CA 1
ATOM 979 C C . ASN A 1 115 ? 6.739 4.091 2.888 1.00 92.38 115 ASN A C 1
ATOM 981 O O . ASN A 1 115 ? 7.262 4.377 3.967 1.00 92.38 115 ASN A O 1
ATOM 985 N N . ALA A 1 116 ? 6.594 2.843 2.460 1.00 88.69 116 ALA A N 1
ATOM 986 C CA . ALA A 1 116 ? 7.177 1.694 3.132 1.00 88.69 116 ALA A CA 1
ATOM 987 C C . ALA A 1 116 ? 8.618 1.495 2.658 1.00 88.69 116 ALA A C 1
ATOM 989 O O . ALA A 1 116 ?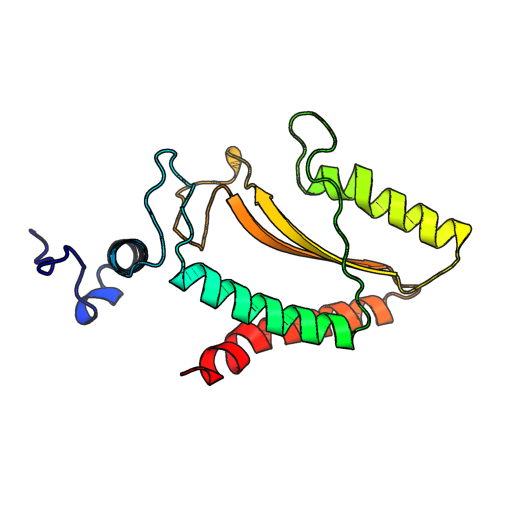 8.926 1.726 1.486 1.00 88.69 116 ALA A O 1
ATOM 990 N N . VAL A 1 117 ? 9.492 1.052 3.564 1.00 85.56 117 VAL A N 1
ATOM 991 C CA . VAL A 1 117 ? 10.907 0.797 3.270 1.00 85.56 117 VAL A CA 1
ATOM 992 C C . VAL A 1 117 ? 11.224 -0.678 3.485 1.00 85.56 117 VAL A C 1
ATOM 994 O O . VAL A 1 117 ? 11.048 -1.213 4.580 1.00 85.56 117 VAL A O 1
ATOM 997 N N . THR A 1 118 ? 11.731 -1.336 2.446 1.00 77.00 118 THR A N 1
ATOM 998 C CA . THR A 1 118 ? 12.194 -2.726 2.510 1.00 77.00 118 THR A CA 1
ATOM 999 C C . THR A 1 118 ? 13.591 -2.772 3.121 1.00 77.00 118 THR A C 1
ATOM 1001 O O . THR A 1 118 ? 14.496 -2.058 2.679 1.00 77.00 118 THR A O 1
ATOM 1004 N N . THR A 1 119 ? 13.807 -3.637 4.113 1.00 68.25 119 THR A N 1
ATOM 1005 C CA . THR A 1 119 ? 15.133 -3.780 4.727 1.00 68.25 119 THR A CA 1
ATOM 1006 C C . THR A 1 119 ? 16.135 -4.405 3.748 1.00 68.25 119 THR A C 1
ATOM 1008 O O . THR A 1 119 ? 15.798 -5.254 2.921 1.00 68.25 119 THR A O 1
ATOM 1011 N N . THR A 1 120 ? 17.403 -3.996 3.829 1.00 60.09 120 THR A N 1
ATOM 1012 C CA . THR A 1 120 ? 18.462 -4.409 2.889 1.00 60.09 120 THR A CA 1
ATOM 1013 C C . THR A 1 120 ? 18.734 -5.913 2.868 1.00 60.09 120 THR A C 1
ATOM 1015 O O . THR A 1 120 ? 19.201 -6.413 1.848 1.00 60.09 120 THR A O 1
ATOM 1018 N N . SER A 1 121 ? 18.423 -6.644 3.942 1.00 62.50 121 SER A N 1
ATOM 1019 C CA . SER A 1 121 ? 18.560 -8.106 4.009 1.00 62.50 121 SER A CA 1
ATOM 1020 C C . SER A 1 121 ? 17.477 -8.875 3.245 1.00 62.50 121 SER A C 1
ATOM 1022 O O . SER A 1 121 ? 17.693 -10.030 2.894 1.00 62.50 121 SER A O 1
ATOM 1024 N N . GLU A 1 122 ? 16.318 -8.263 2.988 1.00 62.50 122 GLU A N 1
ATOM 1025 C CA . GLU A 1 122 ? 15.164 -8.918 2.347 1.00 62.50 122 GLU A CA 1
ATOM 1026 C C . GLU A 1 122 ? 15.116 -8.658 0.832 1.00 62.50 122 GLU A C 1
ATOM 1028 O O . GLU A 1 122 ? 14.428 -9.358 0.085 1.00 62.50 122 GLU A O 1
ATOM 1033 N N . LEU A 1 123 ? 15.885 -7.677 0.353 1.00 71.75 123 LEU A N 1
ATOM 1034 C CA . LEU A 1 123 ? 15.887 -7.264 -1.042 1.00 71.75 123 LEU A CA 1
ATOM 1035 C C . LEU A 1 123 ? 16.970 -7.982 -1.855 1.00 71.75 123 LEU A C 1
ATOM 1037 O O . LEU A 1 123 ? 18.081 -7.483 -2.034 1.00 71.75 123 LEU A O 1
ATOM 1041 N N . THR A 1 124 ? 16.620 -9.137 -2.414 1.00 72.38 124 THR A N 1
ATOM 1042 C CA . THR A 1 124 ? 17.407 -9.787 -3.470 1.00 72.38 124 THR A CA 1
ATOM 1043 C C . THR A 1 124 ? 16.803 -9.407 -4.824 1.00 72.38 124 THR A C 1
ATOM 1045 O O . THR A 1 124 ? 15.616 -9.620 -5.037 1.00 72.38 124 THR A O 1
ATOM 1048 N N . ASN A 1 125 ? 17.580 -8.793 -5.720 1.00 83.81 125 ASN A N 1
ATOM 1049 C CA . ASN A 1 125 ? 17.146 -8.353 -7.059 1.00 83.81 125 ASN A CA 1
ATOM 1050 C C . ASN A 1 125 ? 15.916 -7.406 -7.079 1.00 83.81 125 ASN A C 1
ATOM 1052 O O . ASN A 1 125 ? 14.780 -7.874 -7.193 1.00 83.81 125 ASN A O 1
ATOM 1056 N N . PRO A 1 126 ? 16.114 -6.082 -6.954 1.00 87.56 126 PRO A N 1
ATOM 1057 C CA . PRO A 1 126 ? 15.046 -5.106 -7.117 1.00 87.56 126 PRO A CA 1
ATOM 1058 C C . PRO A 1 126 ? 14.453 -5.152 -8.526 1.00 87.56 126 PRO A C 1
ATOM 1060 O O . PRO A 1 126 ? 15.178 -5.276 -9.510 1.00 87.56 126 PRO A O 1
ATOM 1063 N N . ILE A 1 127 ? 13.134 -5.035 -8.605 1.00 91.06 127 ILE A N 1
ATOM 1064 C CA . ILE A 1 127 ? 12.373 -5.016 -9.852 1.00 91.06 127 ILE A CA 1
ATOM 1065 C C . ILE A 1 127 ? 11.407 -3.834 -9.751 1.00 91.06 127 ILE A C 1
ATOM 1067 O O . ILE A 1 127 ? 10.658 -3.788 -8.766 1.00 91.06 127 ILE A O 1
ATOM 1071 N N . PRO A 1 128 ? 11.384 -2.908 -10.729 1.00 92.62 128 PRO A N 1
ATOM 1072 C CA . PRO A 1 128 ? 10.505 -1.747 -10.682 1.00 92.62 128 PRO A CA 1
ATOM 1073 C C . PRO A 1 128 ? 9.060 -2.134 -10.355 1.00 92.62 128 PRO A C 1
ATOM 1075 O O . PRO A 1 128 ? 8.527 -3.106 -10.903 1.00 92.62 128 PRO A O 1
ATOM 1078 N N . PHE A 1 129 ? 8.446 -1.390 -9.434 1.00 93.12 129 PHE A N 1
ATOM 1079 C CA . PHE A 1 129 ? 7.122 -1.633 -8.833 1.00 93.12 129 PHE A CA 1
ATOM 1080 C C . PHE A 1 129 ? 6.992 -2.891 -7.968 1.00 93.12 129 PHE A C 1
ATOM 1082 O O . PHE A 1 129 ? 6.456 -2.820 -6.866 1.00 93.12 129 PHE A O 1
ATOM 1089 N N . LEU A 1 130 ? 7.449 -4.046 -8.454 1.00 91.50 130 LEU A N 1
ATOM 1090 C CA . LEU A 1 130 ? 7.223 -5.338 -7.800 1.00 91.50 130 LEU A CA 1
ATOM 1091 C C . LEU A 1 130 ? 8.069 -5.509 -6.540 1.00 91.50 130 LEU A C 1
ATOM 1093 O O . LEU A 1 130 ? 7.655 -6.189 -5.599 1.00 91.50 130 LEU A O 1
ATOM 1097 N N . ARG A 1 131 ? 9.281 -4.948 -6.539 1.00 89.88 131 ARG A N 1
ATOM 1098 C CA . ARG A 1 131 ? 10.233 -5.107 -5.446 1.00 89.88 131 ARG A CA 1
ATOM 1099 C C . ARG A 1 131 ? 11.235 -3.954 -5.414 1.00 89.88 131 ARG A C 1
ATOM 1101 O O . ARG A 1 131 ? 12.285 -4.023 -6.047 1.00 89.88 131 ARG A O 1
ATOM 1108 N N . THR A 1 132 ? 10.943 -2.926 -4.627 1.00 90.81 132 THR A N 1
ATOM 1109 C CA . THR A 1 132 ? 11.808 -1.749 -4.450 1.00 90.81 132 THR A CA 1
ATOM 1110 C C . THR A 1 132 ? 12.202 -1.559 -2.979 1.00 90.81 132 THR A C 1
ATOM 1112 O O . THR A 1 132 ? 11.643 -2.171 -2.063 1.00 90.81 132 THR A O 1
ATOM 1115 N N . ARG A 1 133 ? 13.220 -0.728 -2.740 1.00 90.19 133 ARG A N 1
ATOM 1116 C CA . ARG A 1 133 ? 13.674 -0.320 -1.401 1.00 90.19 133 ARG A CA 1
ATOM 1117 C C . ARG A 1 133 ? 12.690 0.610 -0.724 1.00 90.19 133 ARG A C 1
ATOM 1119 O O . ARG A 1 133 ? 12.569 0.551 0.489 1.00 90.19 133 ARG A O 1
ATOM 1126 N N . GLU A 1 134 ? 12.008 1.437 -1.500 1.00 90.88 134 GLU A N 1
ATOM 1127 C CA . GLU A 1 134 ? 10.949 2.321 -1.039 1.00 90.88 134 GLU A CA 1
ATOM 1128 C C . GLU A 1 134 ? 9.771 2.210 -2.003 1.00 90.88 134 GLU A C 1
ATOM 1130 O O . GLU A 1 134 ? 9.962 2.219 -3.223 1.00 90.88 134 GLU A O 1
ATOM 1135 N N . PHE A 1 135 ? 8.561 2.073 -1.469 1.00 93.00 135 PHE A N 1
ATOM 1136 C CA . PHE A 1 135 ? 7.342 2.011 -2.268 1.00 93.00 135 PHE A CA 1
ATOM 1137 C C . PHE A 1 135 ? 6.172 2.681 -1.560 1.00 93.00 135 PHE A C 1
ATOM 1139 O O . PHE A 1 135 ? 6.089 2.722 -0.332 1.00 93.00 135 PHE A O 1
ATOM 1146 N N . LEU A 1 136 ? 5.241 3.196 -2.359 1.00 95.69 136 LEU A N 1
ATOM 1147 C CA . LEU A 1 136 ? 3.990 3.743 -1.856 1.00 95.69 136 LEU A CA 1
ATOM 1148 C C . LEU A 1 136 ? 3.086 2.596 -1.406 1.00 95.69 136 LEU A C 1
ATOM 1150 O O . LEU A 1 136 ? 2.875 1.630 -2.138 1.00 95.69 136 LEU A O 1
ATOM 1154 N N . SER A 1 137 ? 2.543 2.711 -0.201 1.00 95.00 137 SER A N 1
ATOM 1155 C CA . SER A 1 137 ? 1.697 1.686 0.394 1.00 95.00 137 SER A CA 1
ATOM 1156 C C . SER A 1 137 ? 0.571 2.305 1.218 1.00 95.00 137 SER A C 1
ATOM 1158 O O . SER A 1 137 ? 0.547 3.505 1.510 1.00 95.00 137 SER A O 1
ATOM 1160 N N . GLN A 1 138 ? -0.373 1.459 1.613 1.00 95.31 138 GLN A N 1
ATOM 1161 C CA . GLN A 1 138 ? -1.270 1.732 2.726 1.00 95.31 138 GLN A CA 1
ATOM 1162 C C . GLN A 1 138 ? -1.130 0.646 3.779 1.00 95.31 138 GLN A C 1
ATOM 1164 O O . GLN A 1 138 ? -0.785 -0.494 3.469 1.00 95.31 138 GLN A O 1
ATOM 1169 N N . GLN A 1 139 ? -1.445 1.011 5.016 1.00 94.06 139 GLN A N 1
ATOM 1170 C CA . GLN A 1 139 ? -1.707 0.040 6.064 1.00 94.06 139 GLN A CA 1
ATOM 1171 C C . GLN A 1 139 ? -3.010 0.389 6.786 1.00 94.06 139 GLN A C 1
ATOM 1173 O O . GLN A 1 139 ? -3.176 1.486 7.338 1.00 94.06 139 GLN A O 1
ATOM 1178 N N . GLY A 1 140 ? -3.935 -0.567 6.768 1.00 95.56 140 GLY A N 1
ATOM 1179 C CA . GLY A 1 140 ? -5.176 -0.550 7.529 1.00 95.56 140 GLY A CA 1
ATOM 1180 C C . GLY A 1 140 ? -5.039 -1.383 8.800 1.00 95.56 140 GLY A C 1
ATOM 1181 O O . GLY A 1 140 ? -4.646 -2.547 8.744 1.00 95.56 140 GLY A O 1
ATOM 1182 N N . HIS A 1 141 ? -5.387 -0.800 9.945 1.00 96.06 141 HIS A N 1
ATOM 1183 C CA . HIS A 1 141 ? -5.406 -1.487 11.232 1.00 96.06 141 HIS A CA 1
ATOM 1184 C C . HIS A 1 141 ? -6.736 -1.256 11.927 1.00 96.06 141 HIS A C 1
ATOM 1186 O O . HIS A 1 141 ? -7.212 -0.123 12.053 1.00 96.06 141 HIS A O 1
ATOM 1192 N N . SER A 1 142 ? -7.312 -2.339 12.427 1.00 96.81 142 SER A N 1
ATOM 1193 C CA . SER A 1 142 ? -8.580 -2.304 13.128 1.00 96.81 142 SER A CA 1
ATOM 1194 C C . SER A 1 142 ? -8.583 -3.196 14.361 1.00 96.81 142 SER A C 1
ATOM 1196 O O . SER A 1 142 ? -7.817 -4.152 14.480 1.00 96.81 142 SER A O 1
ATOM 1198 N N . ALA A 1 143 ? -9.429 -2.833 15.319 1.00 95.81 143 ALA A N 1
ATOM 1199 C CA . ALA A 1 143 ? -9.679 -3.593 16.531 1.00 95.81 143 ALA A CA 1
ATOM 1200 C C . ALA A 1 143 ? -11.187 -3.734 16.731 1.00 95.81 143 ALA A C 1
ATOM 1202 O O . ALA A 1 143 ? -11.934 -2.762 16.593 1.00 95.81 143 ALA A O 1
ATOM 1203 N N . PHE A 1 144 ? -11.613 -4.943 17.089 1.00 96.12 144 PHE A N 1
ATOM 1204 C CA . PHE A 1 144 ? -13.011 -5.333 17.256 1.00 96.12 144 PHE A CA 1
ATOM 1205 C C . PHE A 1 144 ? -13.237 -5.995 18.610 1.00 96.12 144 PHE A C 1
ATOM 1207 O O . PHE A 1 144 ? -12.291 -6.465 19.243 1.00 96.12 144 PHE A O 1
ATOM 1214 N N . ALA A 1 145 ? -14.497 -6.027 19.049 1.00 95.12 145 ALA A N 1
ATOM 1215 C CA . ALA A 1 145 ? -14.881 -6.699 20.287 1.00 95.12 145 ALA A CA 1
ATOM 1216 C C . ALA A 1 145 ? -14.927 -8.222 20.112 1.00 95.12 145 ALA A C 1
ATOM 1218 O O . ALA A 1 145 ? -14.642 -8.960 21.053 1.00 95.12 145 ALA A O 1
ATOM 1219 N N . THR A 1 146 ? -15.268 -8.682 18.906 1.00 96.94 146 THR A N 1
ATOM 1220 C CA . THR A 1 146 ? -15.426 -10.102 18.585 1.00 96.94 146 THR A CA 1
ATOM 1221 C C . THR A 1 146 ? -14.544 -10.521 17.413 1.00 96.94 146 THR A C 1
ATOM 1223 O O . THR A 1 146 ? -14.142 -9.712 16.570 1.00 96.94 146 THR A O 1
ATOM 1226 N N . ARG A 1 147 ? -14.233 -11.818 17.355 1.00 97.69 147 ARG A N 1
ATOM 1227 C CA . ARG A 1 147 ? -13.444 -12.403 16.266 1.00 97.69 147 ARG A CA 1
ATOM 1228 C C . ARG A 1 147 ? -14.231 -12.403 14.959 1.00 97.69 147 ARG A C 1
ATOM 1230 O O . ARG A 1 147 ? -13.646 -12.226 13.896 1.00 97.69 147 ARG A O 1
ATOM 1237 N N . GLU A 1 148 ? -15.537 -12.607 15.046 1.00 98.25 148 GLU A N 1
ATOM 1238 C CA . GLU A 1 148 ? -16.460 -12.703 13.922 1.00 98.25 148 GLU A CA 1
ATOM 1239 C C . GLU A 1 148 ? -16.520 -11.377 13.156 1.00 98.25 148 GLU A C 1
ATOM 1241 O O . GLU A 1 148 ? -16.387 -11.371 11.933 1.00 98.25 148 GLU A O 1
ATOM 1246 N N . GLU A 1 149 ? -16.621 -10.247 13.865 1.00 97.75 149 GLU A N 1
ATOM 1247 C CA . GLU A 1 149 ? -16.579 -8.910 13.259 1.00 97.75 149 GLU A CA 1
ATOM 1248 C C . GLU A 1 149 ? -15.229 -8.623 12.590 1.00 97.75 149 GLU A C 1
ATOM 1250 O O . GLU A 1 149 ? -15.190 -8.124 11.463 1.00 97.75 149 GLU A O 1
ATOM 1255 N N . ALA A 1 150 ? -14.123 -8.976 13.255 1.00 98.00 150 ALA A N 1
ATOM 1256 C CA . ALA A 1 150 ? -12.785 -8.813 12.691 1.00 98.00 150 ALA A CA 1
ATOM 1257 C C . ALA A 1 150 ? -12.611 -9.640 11.411 1.00 98.00 150 ALA A C 1
ATOM 1259 O O . ALA A 1 150 ? -12.103 -9.146 10.407 1.00 98.00 150 ALA A O 1
ATOM 1260 N N . TYR A 1 151 ? -13.066 -10.893 11.425 1.00 98.25 151 TYR A N 1
ATOM 1261 C CA . TYR A 1 151 ? -12.974 -11.784 10.273 1.00 98.25 151 TYR A CA 1
ATOM 1262 C C . TYR A 1 151 ? -13.850 -11.311 9.107 1.00 98.25 151 TYR A C 1
ATOM 1264 O O . TYR A 1 151 ? -13.417 -11.355 7.955 1.00 98.25 151 TYR A O 1
ATOM 1272 N N . ALA A 1 152 ? -15.047 -10.793 9.397 1.00 98.38 152 ALA A N 1
ATOM 1273 C CA . ALA A 1 152 ? -15.909 -10.192 8.387 1.00 98.38 152 ALA A CA 1
ATOM 1274 C C . ALA A 1 152 ? -15.228 -8.997 7.698 1.00 98.38 152 ALA A C 1
ATOM 1276 O O . ALA A 1 152 ? -15.288 -8.886 6.472 1.00 98.38 152 ALA A O 1
ATOM 1277 N N . GLU A 1 153 ? -14.535 -8.134 8.452 1.00 98.06 153 GLU A N 1
ATOM 1278 C CA . GLU A 1 153 ? -13.769 -7.036 7.855 1.00 98.06 153 GLU A CA 1
ATOM 1279 C C . GLU A 1 153 ? -12.589 -7.537 7.015 1.00 98.06 153 GLU A C 1
ATOM 1281 O O . GLU A 1 153 ? -12.406 -7.050 5.902 1.00 98.06 153 GLU A O 1
ATOM 1286 N N . VAL A 1 154 ? -11.836 -8.537 7.487 1.00 98.31 154 VAL A N 1
ATOM 1287 C CA . VAL A 1 154 ? -10.727 -9.136 6.721 1.00 98.31 154 VAL A CA 1
ATOM 1288 C C . VAL A 1 154 ? -11.196 -9.598 5.341 1.00 98.31 154 VAL A C 1
ATOM 1290 O O . VAL A 1 154 ? -10.589 -9.235 4.332 1.00 98.31 154 VAL A O 1
ATOM 1293 N N . LEU A 1 155 ? -12.293 -10.358 5.278 1.00 98.44 155 LEU A N 1
ATOM 1294 C CA . LEU A 1 155 ? -12.838 -10.841 4.006 1.00 98.44 155 LEU A CA 1
ATOM 1295 C C . LEU A 1 155 ? -13.353 -9.699 3.126 1.00 98.44 155 LEU A C 1
ATOM 1297 O O . LEU A 1 155 ? -13.179 -9.730 1.908 1.00 98.44 155 LEU A O 1
ATOM 1301 N N . HIS A 1 156 ? -13.958 -8.675 3.728 1.00 98.12 156 HIS A N 1
ATOM 1302 C CA . HIS A 1 156 ? -14.448 -7.519 2.989 1.00 98.12 156 HIS A CA 1
ATOM 1303 C C . HIS A 1 156 ? -13.305 -6.700 2.369 1.00 98.12 156 HIS A C 1
ATOM 1305 O O . HIS A 1 156 ? -13.377 -6.340 1.196 1.00 98.12 156 HIS A O 1
ATOM 1311 N N . VAL A 1 157 ? -12.225 -6.444 3.114 1.00 98.19 157 VAL A N 1
ATOM 1312 C CA . VAL A 1 157 ? -11.035 -5.752 2.588 1.00 98.19 157 VAL A CA 1
ATOM 1313 C C . VAL A 1 157 ? -10.344 -6.594 1.514 1.00 98.19 157 VAL A C 1
ATOM 1315 O O . VAL A 1 157 ? -9.922 -6.050 0.493 1.00 98.19 157 VAL A O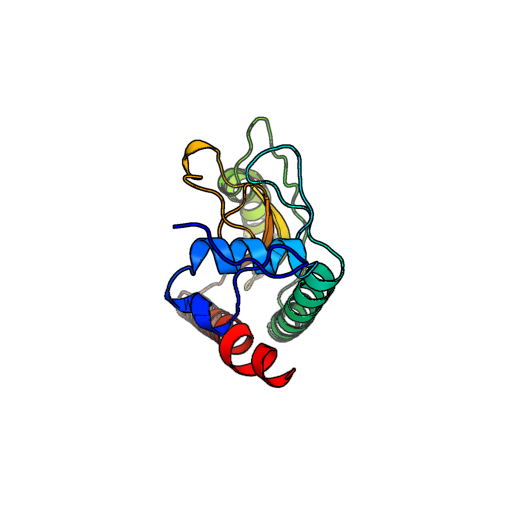 1
ATOM 1318 N N . LEU A 1 158 ? -10.290 -7.919 1.683 1.00 98.25 158 LEU A N 1
ATOM 1319 C CA . LEU A 1 158 ? -9.762 -8.820 0.658 1.00 98.25 158 LEU A CA 1
ATOM 1320 C C . LEU A 1 158 ? -10.560 -8.724 -0.653 1.00 98.25 158 LEU A C 1
ATOM 1322 O O . LEU A 1 158 ? -9.968 -8.663 -1.730 1.00 98.25 158 LEU A O 1
ATOM 1326 N N . ASP A 1 159 ? -11.889 -8.636 -0.574 1.00 98.25 159 ASP A N 1
ATOM 1327 C CA . ASP A 1 159 ? -12.739 -8.415 -1.748 1.00 98.25 159 ASP A CA 1
ATOM 1328 C C . ASP A 1 159 ? -12.526 -7.028 -2.381 1.00 98.25 159 ASP A C 1
ATOM 1330 O O . ASP A 1 159 ? -12.572 -6.898 -3.604 1.00 98.25 159 ASP A O 1
ATOM 1334 N N . ILE A 1 160 ? -12.228 -5.992 -1.587 1.00 97.81 160 ILE A N 1
ATOM 1335 C CA . ILE A 1 160 ? -11.842 -4.671 -2.113 1.00 97.81 160 ILE A CA 1
ATOM 1336 C C . ILE A 1 160 ? -10.535 -4.769 -2.908 1.00 97.81 160 ILE A C 1
ATOM 1338 O O . ILE A 1 160 ? -10.483 -4.247 -4.023 1.00 97.81 160 ILE A O 1
ATOM 1342 N N . TYR A 1 161 ? -9.510 -5.460 -2.391 1.00 97.69 161 TYR A N 1
ATOM 1343 C CA . TYR A 1 161 ? -8.273 -5.693 -3.145 1.00 97.69 161 TYR A CA 1
ATOM 1344 C C . TYR A 1 161 ? -8.544 -6.462 -4.434 1.00 97.69 161 TYR A C 1
ATOM 1346 O O . TYR A 1 161 ? -8.122 -6.022 -5.500 1.00 97.69 161 TYR A O 1
ATOM 1354 N N . ARG A 1 162 ? -9.314 -7.554 -4.367 1.00 97.56 162 ARG A N 1
ATOM 1355 C CA . ARG A 1 162 ? -9.716 -8.319 -5.553 1.00 97.56 162 ARG A CA 1
ATOM 1356 C C . ARG A 1 162 ? -10.385 -7.420 -6.596 1.00 97.56 162 ARG A C 1
ATOM 1358 O O . ARG A 1 162 ? -9.988 -7.421 -7.756 1.00 97.56 162 ARG A O 1
ATOM 1365 N N . LYS A 1 163 ? -11.351 -6.592 -6.185 1.00 96.81 163 LYS A N 1
ATOM 1366 C CA . LYS A 1 163 ? -12.054 -5.650 -7.071 1.00 96.81 163 LYS A CA 1
ATOM 1367 C C . LYS A 1 163 ? -11.134 -4.609 -7.693 1.00 96.81 163 LYS A C 1
ATOM 1369 O O . LYS A 1 163 ? -11.398 -4.224 -8.829 1.00 96.81 163 LYS A O 1
ATOM 1374 N N . ILE A 1 164 ? -10.091 -4.148 -6.997 1.00 95.25 164 ILE A N 1
ATOM 1375 C CA . ILE A 1 164 ? -9.101 -3.232 -7.587 1.00 95.25 164 ILE A CA 1
ATOM 1376 C C . ILE A 1 164 ? -8.476 -3.874 -8.826 1.00 95.25 164 ILE A C 1
ATOM 1378 O O . ILE A 1 164 ? -8.503 -3.264 -9.893 1.00 95.25 164 ILE A O 1
ATOM 1382 N N . TYR A 1 165 ? -7.986 -5.107 -8.689 1.00 94.88 165 TYR A N 1
ATOM 1383 C CA . TYR A 1 165 ? -7.263 -5.809 -9.750 1.00 94.88 165 TYR A CA 1
ATOM 1384 C C . TYR A 1 165 ? -8.174 -6.379 -10.846 1.00 94.88 165 TYR A C 1
ATOM 1386 O O . TYR A 1 165 ? -7.837 -6.287 -12.021 1.00 94.88 165 TYR A O 1
ATOM 1394 N N . GLU A 1 166 ? -9.328 -6.948 -10.492 1.00 94.12 166 GLU A N 1
ATOM 1395 C CA . GLU A 1 166 ? -10.175 -7.694 -11.438 1.00 94.12 166 GLU A CA 1
ATOM 1396 C C . GLU A 1 166 ? -11.294 -6.865 -12.076 1.00 94.12 166 GLU A C 1
ATOM 1398 O O . GLU A 1 166 ? -11.842 -7.264 -13.098 1.00 94.12 166 GLU A O 1
ATOM 1403 N N . THR A 1 167 ? -11.707 -5.748 -11.469 1.00 90.31 167 THR A N 1
ATOM 1404 C CA . THR A 1 167 ? -12.916 -5.027 -11.912 1.00 90.31 167 THR A CA 1
ATOM 1405 C C . THR A 1 167 ? -12.667 -3.544 -12.130 1.00 90.31 167 THR A C 1
ATOM 1407 O O . THR A 1 167 ? -12.918 -3.029 -13.215 1.00 90.31 167 THR A O 1
ATOM 1410 N N . PHE A 1 168 ? -12.157 -2.839 -11.120 1.00 89.19 168 PHE A N 1
ATOM 1411 C CA . PHE A 1 168 ? -11.942 -1.399 -11.193 1.00 89.19 168 PHE A CA 1
ATOM 1412 C C . PHE A 1 168 ? -10.877 -1.040 -12.225 1.00 89.19 168 PHE A C 1
ATOM 1414 O O . PHE A 1 168 ? -11.143 -0.195 -13.076 1.00 89.19 168 PHE A O 1
ATOM 1421 N N . TRP A 1 169 ? -9.707 -1.680 -12.168 1.00 86.00 169 TRP A N 1
ATOM 1422 C CA . TRP A 1 169 ? -8.623 -1.387 -13.099 1.00 86.00 169 TRP A CA 1
ATOM 1423 C C . TRP A 1 169 ? -8.974 -1.752 -14.553 1.00 86.00 169 TRP A C 1
ATOM 1425 O O . TRP A 1 169 ? -8.878 -0.867 -15.404 1.00 86.00 169 TRP A O 1
ATOM 1435 N N . PRO A 1 170 ? -9.486 -2.965 -14.860 1.00 82.56 170 PRO A N 1
ATOM 1436 C CA . PRO A 1 170 ? -9.880 -3.312 -16.226 1.00 82.56 170 PRO A CA 1
ATOM 1437 C C . PRO A 1 170 ? -10.989 -2.427 -16.801 1.00 82.56 170 PRO A C 1
ATOM 1439 O O . PRO A 1 170 ? -10.968 -2.149 -17.987 1.00 82.56 170 PRO A O 1
ATOM 1442 N N . SER A 1 171 ? -11.919 -1.918 -15.980 1.00 77.88 171 SER A N 1
ATOM 1443 C CA . SER A 1 171 ? -13.010 -1.039 -16.449 1.00 77.88 171 SER A CA 1
ATOM 1444 C C . SER A 1 171 ? -12.568 0.336 -16.976 1.00 77.88 171 SER A C 1
ATOM 1446 O O . SER A 1 171 ? -13.410 1.143 -17.369 1.00 77.88 171 SER A O 1
ATOM 1448 N N . ARG A 1 172 ? -11.267 0.648 -16.923 1.00 77.62 172 ARG A N 1
ATOM 1449 C CA . ARG A 1 172 ? -10.694 1.911 -17.410 1.00 77.62 172 ARG A CA 1
ATOM 1450 C C . ARG A 1 172 ? -10.155 1.829 -18.839 1.00 77.62 172 ARG A C 1
ATOM 1452 O O . ARG A 1 172 ? -9.747 2.868 -19.355 1.00 77.62 172 ARG A O 1
ATOM 1459 N N . PHE A 1 173 ? -10.177 0.644 -19.447 1.00 68.06 173 PHE A N 1
ATOM 1460 C CA . PHE A 1 173 ? -9.744 0.366 -20.816 1.00 68.06 173 PHE A CA 1
ATOM 1461 C C . PHE A 1 173 ? -10.869 -0.333 -21.585 1.00 68.06 173 PHE A C 1
ATOM 1463 O O . PHE A 1 173 ? -10.934 -0.124 -22.814 1.00 68.06 173 PHE A O 1
#

Organism: NCBI:txid586526

InterPro domains:
  IPR004499 Proline-tRNA ligase, class IIa, archaeal-type [PTHR43382] (92-167)
  IPR045864 Class II Aminoacyl-tRNA synthetase/Biotinyl protein ligase (BPL) and lipoyl protein ligase (LPL) [G3DSA:3.30.930.10] (3-171)
  IPR045864 Class II Aminoacyl-tRNA synthetase/Biotinyl protein ligase (BPL) and lipoyl protein ligase (LPL) [SSF55681] (20-168)

Secondary structure (DSSP, 8-state):
------TTSPPPGGGTTTSHHHHHHHHHHHTTSEE--SSTT--EE-HHHHHHHHHHHHHHHHHHHHTTPEE----S-SSTT--HHHHIIIIIHHHHHHHHHHH----EEEEEEEEEE--TTT-SS-BTTTB-SEEEEEEEEEE-SSHHHHHHHHHHHHHHHHHIIIIITGGG-

Radius of gyration: 20.16 Å; chains: 1; bounding box: 41×26×61 Å

Sequence (173 aa):
MMKNKSVINLVPFDEKERFLDEWYIDASYYGGMVGYYPIHGYDILLDTTMQIWDFIKHYFDREMKRMKVEKCQFPLIVGDGSSDKDILRKSMYPYFCQKVRFAKVLPLKFNQWYNAVTTTSELTNPIPFLRTREFLSQQGHSAFATREEAYAEVLHVLDIYRKIYETFWPSRF

pLDDT: mean 88.78, std 10.66, range [46.62, 98.44]

Foldseek 3Di:
DDQPAPPQRARDPVCCVVVVQRNQQSCCDSVQQWDDDPDPQDIHGGPVVVVVVVLLVVLLVVVCVVVVAAEDDFDQPPDPPDAPVNSCVVPVVVVVVVCCVPVVDPWHKYKYKDKHADDPVVDDDRGPPPGGRIDIDMDMDIDHPDPVVVVVVVVVVVVSVVCSPPPSVVVVD